Protein AF-A0A538FPZ5-F1 (afdb_monomer_lite)

Sequence (51 aa):
RLAIYELDEGSVPLEVVIDEAVTLAKRYATEDAGRLVNGILGRIAREKEVA

pLDDT: mean 93.4, std 8.86, range [51.0, 98.56]

Foldseek 3Di:
DVLVVCVVVPPDDLVVSLVVQLVVLCVPPNNVSSVVSNVVSVVVVVVVVVD

Structure (mmCIF, N/CA/C/O backbone):
data_AF-A0A538FPZ5-F1
#
_entry.id   AF-A0A538FPZ5-F1
#
loop_
_atom_site.group_PDB
_atom_site.id
_atom_site.type_symbol
_atom_site.label_atom_id
_atom_site.label_alt_id
_atom_site.label_comp_id
_atom_site.label_asym_id
_atom_site.label_entity_id
_atom_site.label_seq_id
_atom_site.pdbx_PDB_ins_code
_atom_site.Cartn_x
_atom_site.Cartn_y
_atom_site.Cartn_z
_atom_site.occupancy
_atom_site.B_iso_or_equiv
_atom_site.auth_seq_id
_atom_site.auth_comp_id
_atom_site.auth_asym_id
_atom_site.auth_atom_id
_atom_site.pdbx_PDB_model_num
ATOM 1 N N . ARG A 1 1 ? -4.263 -6.112 -3.043 1.00 87.88 1 ARG A N 1
ATOM 2 C CA . ARG A 1 1 ? -5.384 -6.727 -2.289 1.00 87.88 1 ARG A CA 1
ATOM 3 C C . ARG A 1 1 ? -4.943 -7.172 -0.900 1.00 87.88 1 ARG A C 1
ATOM 5 O O . ARG A 1 1 ? -5.665 -6.847 0.020 1.00 87.88 1 ARG A O 1
ATOM 12 N N . LEU A 1 2 ? -3.773 -7.806 -0.746 1.00 94.00 2 LEU A N 1
ATOM 13 C CA . LEU A 1 2 ? -3.203 -8.163 0.565 1.00 94.00 2 LEU A CA 1
ATOM 14 C C . LEU A 1 2 ? -3.195 -6.990 1.566 1.00 94.00 2 LEU A C 1
ATOM 16 O O . LEU A 1 2 ? -3.897 -7.056 2.559 1.00 94.00 2 LEU A O 1
ATOM 20 N N . ALA A 1 3 ? -2.554 -5.871 1.215 1.00 94.31 3 ALA A N 1
ATOM 21 C CA . ALA A 1 3 ? -2.503 -4.688 2.082 1.00 94.31 3 ALA A CA 1
ATOM 22 C C . ALA A 1 3 ? -3.883 -4.126 2.478 1.00 94.31 3 ALA A C 1
ATOM 24 O O . ALA A 1 3 ? -4.049 -3.591 3.561 1.00 94.31 3 ALA A O 1
ATOM 25 N N . ILE A 1 4 ? -4.901 -4.250 1.617 1.00 93.50 4 ILE A N 1
ATOM 26 C CA . ILE A 1 4 ? -6.263 -3.807 1.966 1.00 93.50 4 ILE A CA 1
ATOM 27 C C . ILE A 1 4 ? -6.865 -4.726 3.024 1.00 93.50 4 ILE A C 1
ATOM 29 O O . ILE A 1 4 ? -7.463 -4.245 3.974 1.00 93.50 4 ILE A O 1
ATOM 33 N N . TYR A 1 5 ? -6.668 -6.035 2.871 1.00 94.19 5 TYR A N 1
ATOM 34 C CA . TYR A 1 5 ? -7.138 -7.014 3.840 1.00 94.19 5 TYR A CA 1
ATOM 35 C C . TYR A 1 5 ? -6.508 -6.788 5.220 1.00 94.19 5 TYR A C 1
ATOM 37 O O . TYR A 1 5 ? -7.223 -6.784 6.212 1.00 94.19 5 TYR A O 1
ATOM 45 N N . GLU A 1 6 ? -5.200 -6.540 5.287 1.00 93.75 6 GLU A N 1
ATOM 46 C CA . GLU A 1 6 ? -4.509 -6.268 6.557 1.00 93.75 6 GLU A CA 1
ATOM 47 C C . GLU A 1 6 ? -4.969 -4.952 7.199 1.00 93.75 6 GLU A C 1
ATOM 49 O O . GLU A 1 6 ? -5.160 -4.892 8.411 1.00 93.75 6 GLU A O 1
ATOM 54 N N . LEU A 1 7 ? -5.234 -3.916 6.392 1.00 91.06 7 LEU A N 1
ATOM 55 C CA . LEU A 1 7 ? -5.828 -2.662 6.874 1.00 91.06 7 LEU A CA 1
ATOM 56 C C . LEU A 1 7 ? -7.270 -2.822 7.382 1.00 91.06 7 LEU A C 1
ATOM 58 O O . LEU A 1 7 ? -7.714 -2.027 8.208 1.00 91.06 7 LEU A O 1
ATOM 62 N N . ASP A 1 8 ? -8.033 -3.775 6.848 1.00 90.88 8 ASP A N 1
ATOM 63 C CA . ASP A 1 8 ? -9.396 -4.067 7.303 1.00 90.88 8 ASP A CA 1
ATOM 64 C C . ASP A 1 8 ? -9.406 -4.957 8.552 1.00 90.88 8 ASP A C 1
ATOM 66 O O . ASP A 1 8 ? -10.271 -4.800 9.410 1.00 90.88 8 ASP A O 1
ATOM 70 N N . GLU A 1 9 ? -8.451 -5.880 8.657 1.00 94.12 9 GLU A N 1
ATOM 71 C CA . GLU A 1 9 ? -8.319 -6.801 9.785 1.00 94.12 9 GLU A CA 1
ATOM 72 C C . GLU A 1 9 ? -7.750 -6.104 11.033 1.00 94.12 9 GLU A C 1
ATOM 74 O O . GLU A 1 9 ? -8.221 -6.360 12.140 1.00 94.12 9 GLU A O 1
ATOM 79 N N . GLY A 1 10 ? -6.824 -5.154 10.863 1.00 91.12 10 GLY A N 1
ATOM 80 C CA . GLY A 1 10 ? -6.418 -4.219 11.915 1.00 91.12 10 GLY A CA 1
ATOM 81 C C . GLY A 1 10 ? -5.466 -4.772 12.983 1.00 91.12 10 GLY A C 1
ATOM 82 O O . GLY A 1 10 ? -5.184 -4.060 13.947 1.00 91.12 10 GLY A O 1
ATOM 83 N N . SER A 1 11 ? -4.937 -5.993 12.843 1.00 94.81 11 SER A N 1
ATOM 84 C CA . SER A 1 11 ? -3.909 -6.524 13.759 1.00 94.81 11 SER A CA 1
ATOM 85 C C . SER A 1 11 ? -2.510 -5.967 13.493 1.00 94.81 11 SER A C 1
ATOM 87 O O . SER A 1 11 ? -1.658 -5.985 14.385 1.00 94.81 11 SER A O 1
ATOM 89 N N . VAL A 1 12 ? -2.268 -5.456 12.283 1.00 94.94 12 VAL A N 1
ATOM 90 C CA . VAL A 1 12 ? -0.980 -4.895 11.868 1.00 94.94 12 VAL A CA 1
ATOM 91 C C . VAL A 1 12 ? -1.068 -3.366 11.854 1.00 94.94 12 VAL A C 1
ATOM 93 O O . VAL A 1 12 ? -2.018 -2.818 11.288 1.00 94.94 12 VAL A O 1
ATOM 96 N N . PRO A 1 13 ? -0.089 -2.645 12.436 1.00 94.06 13 PRO A N 1
ATOM 97 C CA . PRO A 1 13 ? -0.061 -1.191 12.374 1.00 94.06 13 PRO A CA 1
ATOM 98 C C . PRO A 1 13 ? -0.102 -0.681 10.933 1.00 94.06 13 PRO A C 1
ATOM 100 O O . PRO A 1 13 ? 0.624 -1.166 10.065 1.00 94.06 13 PRO A O 1
ATOM 103 N N . LEU A 1 14 ? -0.911 0.350 10.700 1.00 92.88 14 LEU A N 1
ATOM 104 C CA . LEU A 1 14 ? -1.150 0.919 9.374 1.00 92.88 14 LEU A CA 1
ATOM 105 C C . LEU A 1 14 ? 0.145 1.285 8.632 1.00 92.88 14 LEU A C 1
ATOM 107 O O . LEU A 1 14 ? 0.289 0.987 7.448 1.00 92.88 14 LEU A O 1
ATOM 111 N N . GLU A 1 15 ? 1.102 1.891 9.332 1.00 94.19 15 GLU A N 1
ATOM 112 C CA . GLU A 1 15 ? 2.392 2.288 8.760 1.00 94.19 15 GLU A CA 1
ATOM 113 C C . GLU A 1 15 ? 3.196 1.086 8.243 1.00 94.19 15 GLU A C 1
ATOM 115 O O . GLU A 1 15 ? 3.808 1.170 7.180 1.00 94.19 15 GLU A O 1
ATOM 120 N N . VAL A 1 16 ? 3.134 -0.047 8.952 1.00 97.19 16 VAL A N 1
ATOM 121 C CA . VAL A 1 16 ? 3.828 -1.288 8.579 1.00 97.19 16 VAL A CA 1
ATOM 122 C C . VAL A 1 16 ? 3.206 -1.884 7.319 1.00 97.19 16 VAL A C 1
ATOM 124 O O . VAL A 1 16 ? 3.926 -2.197 6.373 1.00 97.19 16 VAL A O 1
ATOM 127 N N . VAL A 1 17 ? 1.871 -1.957 7.255 1.00 96.75 17 VAL A N 1
ATOM 128 C CA . VAL A 1 17 ? 1.163 -2.471 6.068 1.00 96.75 17 VAL A CA 1
ATOM 129 C C . VAL A 1 17 ? 1.499 -1.645 4.820 1.00 96.75 17 VAL A C 1
ATOM 131 O O . VAL A 1 17 ? 1.680 -2.190 3.727 1.00 96.75 17 VAL A O 1
ATOM 134 N N . ILE A 1 18 ? 1.602 -0.319 4.964 1.00 96.75 18 ILE A N 1
ATOM 135 C CA . ILE A 1 18 ? 1.963 0.575 3.858 1.00 96.75 18 ILE A CA 1
ATOM 136 C C . ILE A 1 18 ? 3.416 0.353 3.423 1.00 96.75 18 ILE A C 1
ATOM 138 O O . ILE A 1 18 ? 3.660 0.198 2.223 1.00 96.75 18 ILE A O 1
ATOM 142 N N . ASP A 1 19 ? 4.368 0.317 4.358 1.00 98.25 19 ASP A N 1
ATOM 143 C CA . ASP A 1 19 ? 5.792 0.150 4.039 1.00 98.25 19 ASP A CA 1
ATOM 144 C C . ASP A 1 19 ? 6.075 -1.186 3.334 1.00 98.25 19 ASP A C 1
ATOM 146 O O . ASP A 1 19 ? 6.735 -1.221 2.286 1.00 98.25 19 ASP A O 1
ATOM 150 N N . GLU A 1 20 ? 5.492 -2.280 3.828 1.00 97.94 20 GLU A N 1
ATOM 151 C CA . GLU A 1 20 ? 5.644 -3.599 3.217 1.00 97.94 20 GLU A CA 1
ATOM 152 C C . GLU A 1 20 ? 5.039 -3.641 1.811 1.00 97.94 20 GLU A C 1
ATOM 154 O O . GLU A 1 20 ? 5.678 -4.117 0.866 1.00 97.94 20 GLU A O 1
ATOM 159 N N . ALA A 1 21 ? 3.844 -3.076 1.622 1.00 98.25 21 ALA A N 1
ATOM 160 C CA . ALA A 1 21 ? 3.203 -3.026 0.313 1.00 98.25 21 ALA A CA 1
ATOM 161 C C . ALA A 1 21 ? 4.027 -2.230 -0.714 1.00 98.25 21 ALA A C 1
ATOM 163 O O . ALA A 1 21 ? 4.145 -2.645 -1.873 1.00 98.25 21 ALA A O 1
ATOM 164 N N . VAL A 1 22 ? 4.624 -1.107 -0.301 1.00 98.50 22 VAL A N 1
ATOM 165 C CA . VAL A 1 22 ? 5.506 -0.291 -1.151 1.00 98.50 22 VAL A CA 1
ATOM 166 C C . VAL A 1 22 ? 6.790 -1.046 -1.482 1.00 98.50 22 VAL A C 1
ATOM 168 O O . VAL A 1 22 ? 7.200 -1.076 -2.646 1.00 98.50 22 VAL A O 1
ATOM 171 N N . THR A 1 23 ? 7.403 -1.694 -0.493 1.00 98.56 23 THR A N 1
ATOM 172 C CA . THR A 1 23 ? 8.622 -2.490 -0.676 1.00 98.56 23 THR A CA 1
ATOM 173 C C . THR A 1 2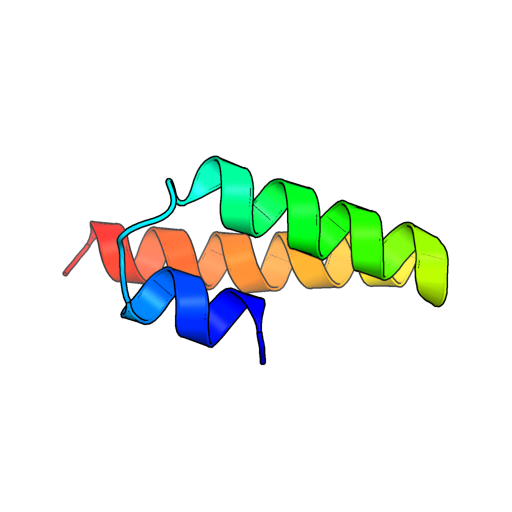3 ? 8.390 -3.659 -1.635 1.00 98.56 23 THR A C 1
ATOM 175 O O . THR A 1 23 ? 9.187 -3.874 -2.552 1.00 98.56 23 THR A O 1
ATOM 178 N N . LEU A 1 24 ? 7.269 -4.375 -1.505 1.00 98.25 24 LEU A N 1
ATOM 179 C CA . LEU A 1 24 ? 6.888 -5.448 -2.426 1.00 98.25 24 LEU A CA 1
ATOM 180 C C . LEU A 1 24 ? 6.655 -4.924 -3.848 1.00 98.25 24 LEU A C 1
ATOM 182 O O . LEU A 1 24 ? 7.135 -5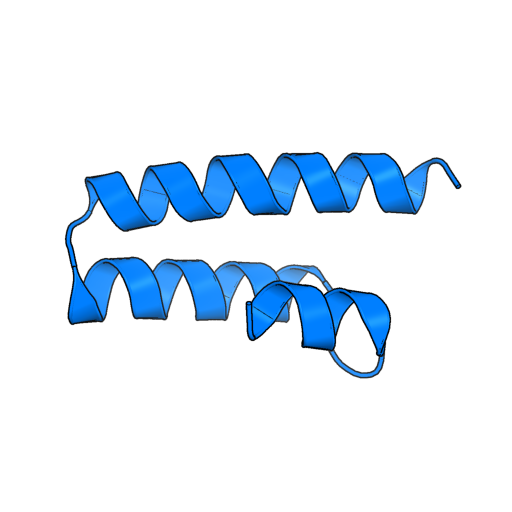.525 -4.810 1.00 98.25 24 LEU A O 1
ATOM 186 N N . ALA A 1 25 ? 5.966 -3.790 -3.998 1.00 98.50 25 ALA A N 1
ATOM 187 C CA . ALA A 1 25 ? 5.713 -3.192 -5.306 1.00 98.50 25 ALA A CA 1
ATOM 188 C C . ALA A 1 25 ? 7.011 -2.783 -6.021 1.00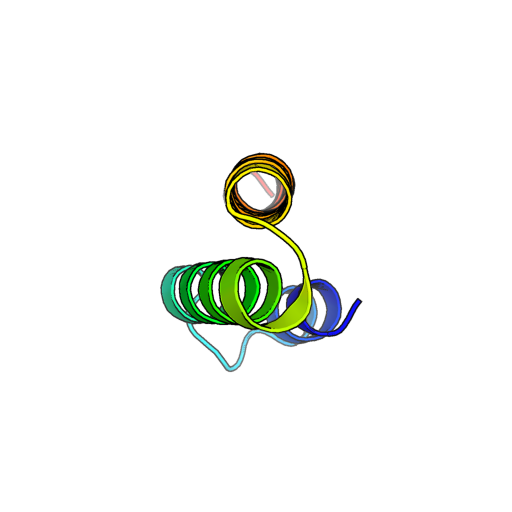 98.50 25 ALA A C 1
ATOM 190 O O . ALA A 1 25 ? 7.164 -3.059 -7.210 1.00 98.50 25 ALA A O 1
ATOM 191 N N . LYS A 1 26 ? 7.974 -2.198 -5.298 1.00 98.25 26 LYS A N 1
ATOM 192 C CA . LYS A 1 26 ? 9.302 -1.883 -5.849 1.00 98.25 26 LYS A CA 1
ATOM 193 C C . LYS A 1 26 ? 10.071 -3.140 -6.242 1.00 98.25 26 LYS A C 1
ATOM 195 O O . LYS A 1 26 ? 10.669 -3.186 -7.311 1.00 98.25 26 LYS A O 1
ATOM 200 N N . ARG A 1 27 ? 10.029 -4.174 -5.394 1.00 98.38 27 ARG A N 1
ATOM 201 C CA . ARG A 1 27 ? 10.773 -5.425 -5.595 1.00 98.38 27 ARG A CA 1
ATOM 202 C C . ARG A 1 27 ? 10.286 -6.231 -6.795 1.00 98.38 27 ARG A C 1
ATOM 204 O O . ARG A 1 27 ? 11.102 -6.846 -7.475 1.00 98.38 27 ARG A O 1
ATOM 211 N N . TYR A 1 28 ? 8.976 -6.271 -7.016 1.00 98.31 28 TYR A N 1
ATOM 212 C CA . TYR A 1 28 ? 8.363 -7.157 -8.009 1.00 98.31 28 TYR A CA 1
ATOM 213 C C . TYR A 1 28 ? 7.792 -6.432 -9.234 1.00 98.31 28 TYR A C 1
ATOM 215 O O . TYR A 1 28 ? 7.346 -7.097 -10.166 1.00 98.31 28 TYR A O 1
ATOM 223 N N . ALA A 1 29 ? 7.808 -5.097 -9.259 1.00 97.94 29 ALA A N 1
ATOM 224 C CA . ALA A 1 29 ? 7.395 -4.303 -10.412 1.00 97.94 29 ALA A CA 1
ATOM 225 C C . ALA A 1 29 ? 8.416 -3.195 -10.724 1.00 97.94 29 ALA A C 1
ATOM 227 O O . ALA A 1 29 ? 9.442 -3.468 -11.342 1.00 97.94 29 ALA A O 1
ATOM 228 N N . THR A 1 30 ? 8.133 -1.946 -10.343 1.00 98.12 30 THR A N 1
ATOM 229 C CA . THR A 1 30 ? 8.976 -0.776 -10.638 1.00 98.12 30 THR A CA 1
ATOM 230 C C . THR A 1 30 ? 8.954 0.227 -9.485 1.00 98.12 30 THR A C 1
ATOM 232 O O . THR A 1 30 ? 8.047 0.224 -8.650 1.00 98.12 30 THR A O 1
ATOM 235 N N . GLU A 1 31 ? 9.916 1.152 -9.466 1.00 98.12 31 GLU A N 1
ATOM 236 C CA . GLU A 1 31 ? 9.911 2.279 -8.520 1.00 98.12 31 GLU A CA 1
ATOM 237 C C . GLU A 1 31 ? 8.626 3.116 -8.612 1.00 98.12 31 GLU A C 1
ATOM 239 O O . GLU A 1 31 ? 8.069 3.529 -7.593 1.00 98.12 31 GLU A O 1
ATOM 244 N N . ASP A 1 32 ? 8.109 3.318 -9.826 1.00 98.56 32 ASP A N 1
ATOM 245 C CA . ASP A 1 32 ? 6.858 4.049 -10.044 1.00 98.56 32 ASP A CA 1
ATOM 24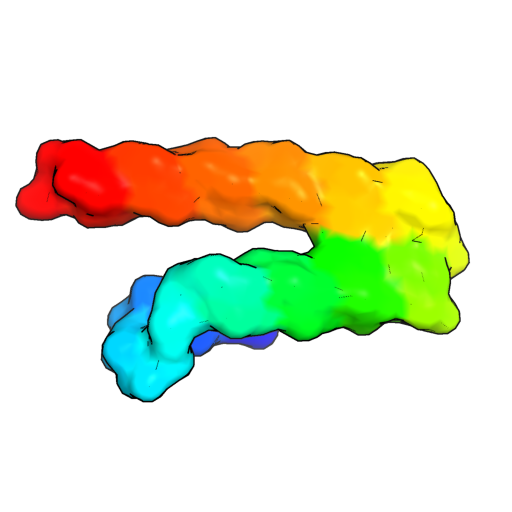6 C C . ASP A 1 32 ? 5.640 3.282 -9.528 1.00 98.56 32 ASP A C 1
ATOM 248 O O . ASP A 1 32 ? 4.729 3.893 -8.966 1.00 98.56 32 ASP A O 1
ATOM 252 N N . ALA A 1 33 ? 5.643 1.947 -9.619 1.00 98.31 33 ALA A N 1
ATOM 253 C CA . ALA A 1 33 ? 4.625 1.125 -8.972 1.00 98.31 33 ALA A CA 1
ATOM 254 C C . ALA A 1 33 ? 4.660 1.302 -7.445 1.00 98.31 33 ALA A C 1
ATOM 256 O O . ALA A 1 33 ? 3.608 1.446 -6.823 1.00 98.31 33 ALA A O 1
ATOM 257 N N . GLY A 1 34 ? 5.854 1.380 -6.846 1.00 98.56 34 GLY A N 1
ATOM 258 C CA . GLY A 1 34 ? 6.022 1.705 -5.427 1.00 98.56 34 GLY A CA 1
ATOM 259 C C . GLY A 1 34 ? 5.406 3.055 -5.044 1.00 98.56 34 GLY A C 1
ATOM 260 O O . GLY A 1 34 ? 4.657 3.142 -4.071 1.00 98.56 34 GLY A O 1
ATOM 261 N N . ARG A 1 35 ? 5.661 4.107 -5.835 1.00 98.50 35 ARG A N 1
ATOM 262 C CA . ARG A 1 35 ? 5.067 5.444 -5.620 1.00 98.50 35 ARG A CA 1
ATOM 263 C C . ARG A 1 35 ? 3.544 5.427 -5.740 1.00 98.50 35 ARG A C 1
ATOM 265 O O . ARG A 1 35 ? 2.863 6.041 -4.919 1.00 98.50 35 ARG A O 1
ATOM 272 N N . LEU A 1 36 ? 3.018 4.717 -6.739 1.00 98.38 36 LEU A N 1
ATOM 273 C CA . LEU A 1 36 ? 1.580 4.565 -6.953 1.00 98.38 36 LEU A CA 1
ATOM 274 C C . LEU A 1 36 ? 0.909 3.869 -5.761 1.00 98.38 36 LEU A C 1
ATOM 276 O O . LEU A 1 36 ? -0.093 4.367 -5.250 1.00 98.38 36 LEU A O 1
ATOM 280 N N . VAL A 1 37 ? 1.479 2.755 -5.288 1.00 98.12 37 VAL A N 1
ATOM 281 C CA . VAL A 1 37 ? 0.968 2.014 -4.124 1.00 98.12 37 VAL A CA 1
ATOM 282 C C . VAL A 1 37 ? 0.971 2.886 -2.870 1.00 98.12 37 VAL A C 1
ATOM 284 O O . VAL A 1 37 ? -0.056 2.963 -2.197 1.00 98.12 37 VAL A O 1
ATOM 287 N N . ASN A 1 38 ? 2.065 3.610 -2.608 1.00 97.88 38 ASN A N 1
ATOM 288 C CA . ASN A 1 38 ? 2.153 4.535 -1.475 1.00 97.88 38 ASN A CA 1
ATOM 289 C C . ASN A 1 38 ? 1.042 5.600 -1.514 1.00 97.88 38 ASN A C 1
ATOM 291 O O . ASN A 1 38 ? 0.387 5.873 -0.511 1.00 97.88 38 ASN A O 1
ATOM 295 N N . GLY A 1 39 ? 0.790 6.181 -2.693 1.00 97.75 39 GLY A N 1
ATOM 296 C CA . GLY A 1 39 ? -0.260 7.183 -2.878 1.00 97.75 39 GLY A CA 1
ATOM 297 C C . GLY A 1 39 ? -1.672 6.638 -2.634 1.00 97.75 39 GLY A C 1
ATOM 298 O O . GLY A 1 39 ? -2.472 7.291 -1.959 1.00 97.75 39 GLY A O 1
ATOM 299 N N . ILE A 1 40 ? -1.973 5.442 -3.153 1.00 97.25 40 ILE A N 1
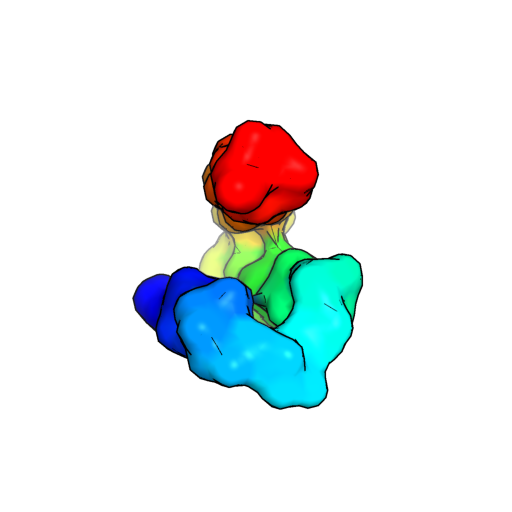ATOM 300 C CA . ILE A 1 40 ? -3.282 4.790 -2.990 1.00 97.25 40 ILE A CA 1
ATOM 301 C C . ILE A 1 40 ? -3.523 4.427 -1.523 1.00 97.25 40 ILE A C 1
ATOM 303 O O . ILE A 1 40 ? -4.540 4.829 -0.958 1.00 97.25 40 ILE A O 1
ATOM 307 N N . LEU A 1 41 ? -2.594 3.703 -0.892 1.00 96.12 41 LEU A N 1
ATOM 308 C CA . LEU A 1 41 ? -2.765 3.258 0.492 1.00 96.12 41 LEU A CA 1
ATOM 309 C C . LEU A 1 41 ? -2.763 4.434 1.471 1.00 96.12 41 LEU A C 1
ATOM 311 O O . LEU A 1 41 ? -3.571 4.453 2.393 1.00 96.12 41 LEU A O 1
ATOM 315 N N . GLY A 1 42 ? -1.948 5.463 1.222 1.00 94.81 42 GLY A N 1
ATOM 316 C CA . GLY A 1 42 ? -1.964 6.685 2.022 1.00 94.81 42 GLY A CA 1
ATOM 317 C C . GLY A 1 42 ? -3.297 7.439 1.954 1.00 94.81 42 GLY A C 1
ATOM 318 O O . GLY A 1 42 ? -3.707 8.040 2.943 1.00 94.81 42 GLY A O 1
ATOM 319 N N . ARG A 1 43 ? -4.007 7.419 0.813 1.00 95.38 43 ARG A N 1
ATOM 320 C CA . ARG A 1 43 ? -5.377 7.964 0.741 1.00 95.38 43 ARG A CA 1
ATOM 321 C C . ARG A 1 43 ? -6.343 7.132 1.583 1.00 95.38 43 ARG A C 1
ATOM 323 O O . ARG A 1 43 ? -7.075 7.715 2.374 1.00 95.38 43 ARG A O 1
ATOM 330 N N . ILE A 1 44 ? -6.319 5.811 1.425 1.00 92.81 44 ILE A N 1
ATOM 331 C CA . ILE A 1 44 ? -7.218 4.891 2.141 1.00 92.81 44 ILE A CA 1
ATOM 332 C C . ILE A 1 44 ? -7.025 5.007 3.657 1.00 92.81 44 ILE A C 1
ATOM 334 O O . ILE A 1 44 ? -8.000 5.039 4.401 1.00 92.81 44 ILE A O 1
ATOM 338 N N . ALA A 1 45 ? -5.777 5.131 4.111 1.00 88.69 45 ALA A N 1
ATOM 339 C CA . ALA A 1 45 ? -5.441 5.349 5.512 1.00 88.69 45 ALA A CA 1
ATOM 340 C C . ALA A 1 45 ? -6.123 6.593 6.095 1.00 88.69 45 ALA A C 1
ATOM 342 O O . ALA A 1 45 ? -6.816 6.504 7.104 1.00 88.69 45 ALA A O 1
ATOM 343 N N . ARG A 1 46 ? -5.997 7.737 5.409 1.00 90.62 46 ARG A N 1
ATOM 344 C CA . ARG A 1 46 ? -6.626 8.996 5.836 1.00 90.62 46 ARG A CA 1
ATOM 345 C C . ARG A 1 46 ? -8.149 8.915 5.855 1.00 90.62 46 ARG A C 1
ATOM 347 O O . ARG A 1 46 ? -8.777 9.530 6.701 1.00 90.62 46 ARG A O 1
ATOM 354 N N . GLU A 1 47 ? -8.749 8.187 4.918 1.00 90.19 47 GLU A N 1
ATOM 355 C CA . GLU A 1 47 ? -10.202 7.983 4.898 1.00 90.19 47 GLU A CA 1
ATOM 356 C C . GLU A 1 47 ? -10.677 7.137 6.092 1.00 90.19 47 GLU A C 1
ATOM 358 O O . GLU A 1 47 ? -11.773 7.373 6.593 1.00 90.19 47 GLU A O 1
ATOM 363 N N . LYS A 1 48 ? -9.850 6.204 6.583 1.00 80.56 48 LYS A N 1
ATOM 364 C CA . LYS A 1 48 ? -10.144 5.376 7.764 1.00 80.56 48 LYS A CA 1
ATOM 365 C C . LYS A 1 48 ? -9.930 6.098 9.096 1.00 80.56 48 LYS A C 1
ATOM 367 O O . LYS A 1 48 ? -10.673 5.829 10.024 1.00 80.56 48 LYS A O 1
ATOM 372 N N . GLU A 1 49 ? -8.963 7.010 9.206 1.00 74.75 49 GLU A N 1
ATOM 373 C CA . GLU A 1 49 ? -8.761 7.813 10.432 1.00 74.75 49 GLU A CA 1
ATOM 374 C C . GLU A 1 49 ? -9.896 8.816 10.700 1.00 74.75 49 GLU A C 1
ATOM 376 O O . GLU A 1 49 ? -10.054 9.298 11.819 1.00 74.75 49 GLU A O 1
ATOM 381 N N . VAL A 1 50 ? -10.665 9.165 9.666 1.00 61.22 50 VAL A N 1
ATOM 382 C CA . VAL A 1 50 ? -11.776 10.127 9.739 1.00 61.22 50 VAL A CA 1
ATOM 383 C C . VAL A 1 50 ? -13.118 9.438 10.068 1.00 61.22 50 VAL A C 1
ATOM 385 O O . VAL A 1 50 ? -14.110 10.131 10.299 1.00 61.22 50 VAL A O 1
ATOM 388 N N . ALA A 1 51 ? -13.157 8.100 10.107 1.00 51.00 51 ALA A N 1
ATOM 389 C CA . ALA A 1 51 ? -14.344 7.277 10.368 1.00 51.00 51 ALA A CA 1
ATOM 390 C C . ALA A 1 51 ? -14.359 6.717 11.799 1.00 51.00 51 ALA A C 1
ATOM 392 O O . 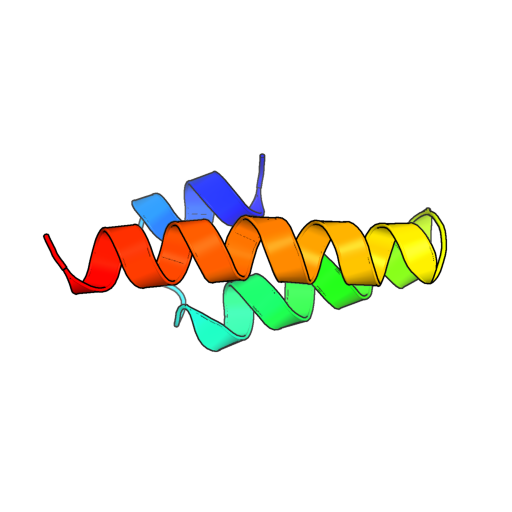ALA A 1 51 ? -15.470 6.649 12.374 1.00 51.00 51 ALA A O 1
#

Radius of gyration: 10.64 Å; chains: 1; bounding box: 25×18×24 Å

Secondary structure (DSSP, 8-state):
-HHHHHHHH-SS-HHHHHHHHHHHHHHHT-HHHHHHHHHHHHHHHHHHHT-